Protein AF-A0A6G3T7R6-F1 (afdb_monomer_lite)

Structure (mmCIF, N/CA/C/O backbone):
data_AF-A0A6G3T7R6-F1
#
_entry.id   AF-A0A6G3T7R6-F1
#
loop_
_atom_site.group_PDB
_atom_site.id
_atom_site.type_symbol
_atom_site.label_atom_id
_atom_site.label_alt_id
_atom_site.label_comp_id
_atom_site.label_asym_id
_atom_site.label_entity_id
_atom_site.label_seq_id
_atom_site.pdbx_PDB_ins_code
_atom_site.Cartn_x
_atom_site.Cartn_y
_atom_site.Cartn_z
_atom_site.occupancy
_atom_site.B_iso_or_equiv
_atom_site.auth_seq_id
_atom_site.auth_comp_id
_atom_site.auth_asym_id
_atom_site.auth_atom_id
_atom_site.pdbx_PDB_model_num
ATOM 1 N N . MET A 1 1 ? -9.962 -17.858 -18.543 1.00 52.75 1 MET A N 1
ATOM 2 C CA . MET A 1 1 ? -9.131 -17.022 -17.647 1.00 52.75 1 MET A CA 1
ATOM 3 C C . MET A 1 1 ? -8.411 -17.924 -16.655 1.00 52.75 1 MET A C 1
ATOM 5 O O . MET A 1 1 ? -9.077 -18.787 -16.095 1.00 52.75 1 MET A O 1
ATOM 9 N N . PRO A 1 2 ? -7.094 -17.770 -16.449 1.00 75.44 2 PRO A N 1
ATOM 10 C CA . PRO A 1 2 ? -6.344 -18.590 -15.500 1.00 75.44 2 PRO A CA 1
ATOM 11 C C . PRO A 1 2 ? -6.723 -18.255 -14.049 1.00 75.44 2 PRO A C 1
ATOM 13 O O . PRO A 1 2 ? -6.936 -17.092 -13.696 1.00 75.44 2 PRO A O 1
ATOM 16 N N . ILE A 1 3 ? -6.810 -19.280 -13.199 1.00 73.75 3 ILE A N 1
ATOM 17 C CA . ILE A 1 3 ? -7.070 -19.123 -11.764 1.00 73.75 3 ILE A CA 1
ATOM 18 C C . ILE A 1 3 ? -5.834 -18.491 -11.115 1.00 73.75 3 ILE A C 1
ATOM 20 O O . ILE A 1 3 ? -4.748 -19.065 -11.127 1.00 73.75 3 ILE A O 1
ATOM 24 N N . ARG A 1 4 ? -5.995 -17.309 -10.512 1.00 83.19 4 ARG A N 1
ATOM 25 C CA . ARG A 1 4 ? -4.924 -16.648 -9.752 1.00 83.19 4 ARG A CA 1
ATOM 26 C C . ARG A 1 4 ? -4.789 -17.311 -8.379 1.00 83.19 4 ARG A C 1
ATOM 28 O O . ARG A 1 4 ? -5.441 -16.890 -7.425 1.00 83.19 4 ARG A O 1
ATOM 35 N N . LEU A 1 5 ? -3.948 -18.339 -8.277 1.00 87.00 5 LEU A N 1
ATOM 36 C CA . LEU A 1 5 ? -3.714 -19.103 -7.040 1.00 87.00 5 LEU A CA 1
ATOM 37 C C . LEU A 1 5 ? -3.409 -18.232 -5.802 1.00 87.00 5 LEU A C 1
ATOM 39 O O . LEU A 1 5 ? -3.992 -18.506 -4.751 1.00 87.00 5 LEU A O 1
ATOM 43 N N . PRO A 1 6 ? -2.622 -17.137 -5.891 1.00 75.12 6 PRO A N 1
ATOM 44 C CA . PRO A 1 6 ? -2.400 -16.254 -4.741 1.00 75.12 6 PRO A CA 1
ATOM 45 C C . PRO A 1 6 ? -3.690 -15.607 -4.219 1.00 75.12 6 PRO A C 1
ATOM 47 O O . PRO A 1 6 ? -3.900 -15.502 -3.011 1.00 75.12 6 PRO A O 1
ATOM 50 N N . ARG A 1 7 ? -4.601 -15.232 -5.126 1.00 72.50 7 ARG A N 1
ATOM 51 C CA . ARG A 1 7 ? -5.907 -14.656 -4.780 1.00 72.50 7 ARG A CA 1
ATOM 52 C C . ARG A 1 7 ? -6.806 -15.687 -4.103 1.00 72.50 7 ARG A C 1
ATOM 54 O O . ARG A 1 7 ? -7.478 -15.356 -3.132 1.00 72.50 7 ARG A O 1
ATOM 61 N N . VAL A 1 8 ? -6.809 -16.924 -4.597 1.00 79.19 8 VAL A N 1
ATOM 62 C CA . VAL A 1 8 ? -7.576 -18.024 -3.990 1.00 79.19 8 VAL A CA 1
ATOM 63 C C . VAL A 1 8 ? -7.062 -18.321 -2.581 1.00 79.19 8 VAL A C 1
ATOM 65 O O . VAL A 1 8 ? -7.857 -18.392 -1.649 1.00 79.19 8 VAL A O 1
ATOM 68 N N . ALA A 1 9 ? -5.743 -18.394 -2.393 1.00 75.81 9 ALA A N 1
ATOM 69 C CA . ALA A 1 9 ? -5.139 -18.596 -1.078 1.00 75.81 9 ALA A CA 1
ATOM 70 C C . ALA A 1 9 ? -5.489 -17.468 -0.089 1.00 75.81 9 ALA A C 1
ATOM 72 O O . ALA A 1 9 ? -5.798 -17.743 1.067 1.00 75.81 9 ALA A O 1
ATOM 73 N N . ALA A 1 10 ? -5.493 -16.207 -0.536 1.00 74.12 10 ALA A N 1
ATOM 74 C CA . ALA A 1 10 ? -5.900 -15.074 0.298 1.00 74.12 10 ALA A CA 1
ATOM 75 C C . ALA A 1 10 ? -7.373 -15.168 0.739 1.00 74.12 10 ALA A C 1
ATOM 77 O O . ALA A 1 10 ? -7.688 -14.899 1.897 1.00 74.12 10 ALA A O 1
ATOM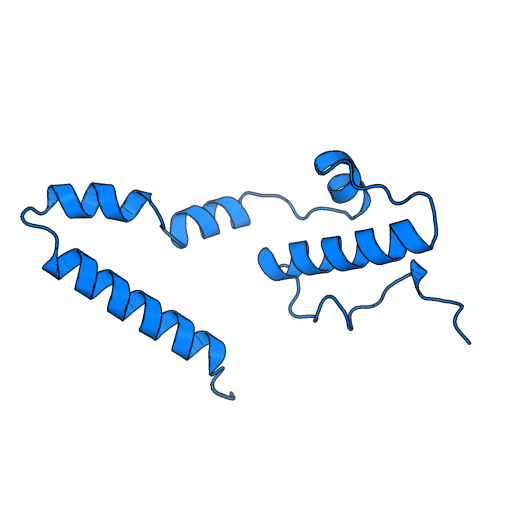 78 N N . ILE A 1 11 ? -8.267 -15.599 -0.158 1.00 77.94 11 ILE A N 1
ATOM 79 C CA . ILE A 1 11 ? -9.684 -15.818 0.169 1.00 77.94 1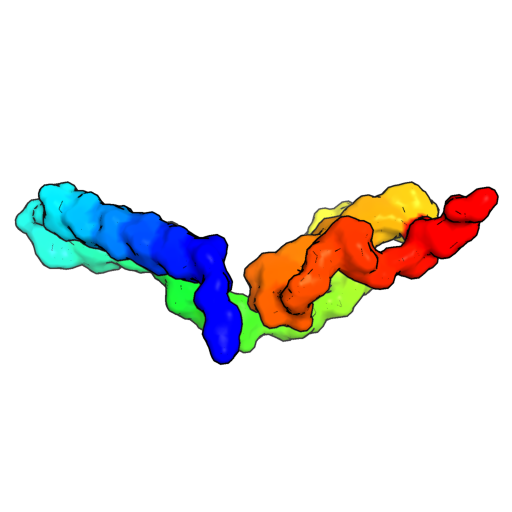1 ILE A CA 1
ATOM 80 C C . ILE A 1 11 ? -9.833 -16.935 1.207 1.00 77.94 11 ILE A C 1
ATOM 82 O O . ILE A 1 11 ? -10.553 -16.755 2.186 1.00 77.94 11 ILE A O 1
ATOM 86 N N . LEU A 1 12 ? -9.136 -18.060 1.024 1.00 81.12 12 LEU A N 1
ATOM 87 C CA . LEU A 1 12 ? -9.209 -19.196 1.949 1.00 81.12 12 LEU A CA 1
ATOM 88 C C . LEU A 1 12 ? -8.684 -18.845 3.345 1.00 81.12 12 LEU A C 1
ATOM 90 O O . LEU A 1 12 ? -9.322 -19.194 4.332 1.00 81.12 12 LEU A O 1
ATOM 94 N N . ARG A 1 13 ? -7.573 -18.102 3.438 1.00 77.81 13 ARG A N 1
ATOM 95 C CA . ARG A 1 13 ? -7.049 -17.619 4.727 1.00 77.81 13 ARG A CA 1
ATOM 96 C C . ARG A 1 13 ? -8.036 -16.702 5.441 1.00 77.81 13 ARG A C 1
ATOM 98 O O . ARG A 1 13 ? -8.193 -16.822 6.649 1.00 77.81 13 ARG A O 1
ATOM 105 N N . ARG A 1 14 ? -8.734 -15.832 4.701 1.00 75.50 14 ARG A N 1
ATOM 106 C CA . ARG A 1 14 ? -9.771 -14.969 5.280 1.00 75.50 14 ARG A CA 1
ATOM 107 C C . ARG A 1 14 ? -10.940 -15.780 5.829 1.00 75.50 14 ARG A C 1
ATOM 109 O O . ARG A 1 14 ? -11.370 -15.528 6.939 1.00 75.50 14 ARG A O 1
ATOM 116 N N . ILE A 1 15 ? -11.423 -16.765 5.070 1.00 81.81 15 ILE A N 1
ATOM 117 C CA . ILE A 1 15 ? -12.516 -17.637 5.524 1.00 81.81 15 ILE A CA 1
ATOM 118 C C . ILE A 1 15 ? -12.108 -18.392 6.792 1.00 81.81 15 ILE A C 1
ATOM 120 O O . ILE A 1 15 ? -12.896 -18.466 7.727 1.00 81.81 15 ILE A O 1
ATOM 124 N N . ALA A 1 16 ? -10.886 -18.929 6.837 1.00 78.88 16 ALA A N 1
ATOM 125 C CA . ALA A 1 16 ? -10.379 -19.611 8.024 1.00 78.88 16 ALA A CA 1
ATOM 126 C C . ALA A 1 16 ? -10.347 -18.675 9.243 1.00 78.88 16 ALA A C 1
ATOM 128 O O . ALA A 1 16 ? -10.862 -19.037 10.295 1.00 78.88 16 ALA A O 1
ATOM 129 N N . PHE A 1 17 ? -9.835 -17.453 9.071 1.00 79.38 17 PHE A N 1
ATOM 130 C CA . PHE A 1 17 ? -9.831 -16.431 10.117 1.00 79.38 17 PHE A CA 1
ATOM 131 C C . PHE A 1 17 ? -11.247 -16.071 10.591 1.00 79.38 17 PHE A C 1
ATOM 133 O O . PHE A 1 17 ? -11.514 -16.088 11.788 1.00 79.38 17 PHE A O 1
ATOM 140 N N . ASP A 1 18 ? -12.178 -15.821 9.663 1.00 78.12 18 ASP A N 1
ATOM 141 C CA . ASP A 1 18 ? -13.572 -15.501 9.990 1.00 78.12 18 ASP A CA 1
ATOM 142 C C . ASP A 1 18 ? -14.226 -16.640 10.805 1.00 78.12 18 ASP A C 1
ATOM 144 O O . ASP A 1 18 ? -14.979 -16.387 11.744 1.00 78.12 18 ASP A O 1
ATOM 148 N N . VAL A 1 19 ? -13.923 -17.904 10.482 1.00 82.75 19 VAL A N 1
ATOM 149 C CA . VAL A 1 19 ? -14.421 -19.082 11.217 1.00 82.75 19 VAL A CA 1
ATOM 150 C C . VAL A 1 19 ? -13.785 -19.208 12.604 1.00 82.75 19 VAL A C 1
ATOM 152 O O . VAL A 1 19 ? -14.482 -19.554 13.558 1.00 82.75 19 VAL A O 1
ATOM 155 N N . GLU A 1 20 ? -12.493 -18.911 12.748 1.00 79.44 20 GLU A N 1
ATOM 156 C CA . GLU A 1 20 ? -11.825 -18.877 14.055 1.00 79.44 20 GLU A CA 1
ATOM 157 C C . GLU A 1 20 ? -12.407 -17.787 14.964 1.00 79.44 20 GLU A C 1
ATOM 159 O O . GLU A 1 20 ? -12.659 -18.042 16.143 1.00 79.44 20 GLU A O 1
ATOM 164 N N . GLU A 1 21 ? -12.693 -16.603 14.420 1.00 78.44 21 GLU A N 1
ATOM 165 C CA . GLU A 1 21 ? -13.349 -15.518 15.157 1.00 78.44 21 GLU A CA 1
ATOM 166 C C . GLU A 1 21 ? -14.780 -15.893 15.568 1.00 78.44 21 GLU A C 1
ATOM 168 O O . GLU A 1 21 ? -15.178 -15.643 16.708 1.00 78.44 21 GLU A O 1
ATOM 173 N N . LEU A 1 22 ? -15.532 -16.579 14.696 1.00 83.94 22 LEU A N 1
ATOM 174 C CA . LEU A 1 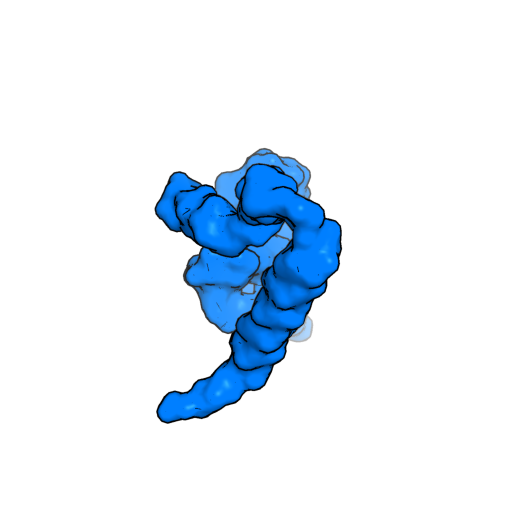22 ? -16.846 -17.139 15.043 1.00 83.94 22 LEU A CA 1
ATOM 175 C C . LEU A 1 22 ? -16.763 -18.158 16.184 1.00 83.94 22 LEU A C 1
ATOM 177 O O . LEU A 1 22 ? -17.622 -18.160 17.060 1.00 83.94 22 LEU A O 1
ATOM 181 N N . ALA A 1 23 ? -15.743 -19.018 16.184 1.00 85.94 23 ALA A N 1
ATOM 182 C CA . ALA A 1 23 ? -15.543 -20.013 17.235 1.00 85.94 23 ALA A CA 1
ATOM 183 C C . ALA A 1 23 ? -15.089 -19.391 18.568 1.00 85.94 23 ALA A C 1
ATOM 185 O O . ALA A 1 23 ? -15.352 -19.950 19.635 1.00 85.94 23 ALA A O 1
ATOM 186 N N . ARG A 1 24 ? -14.396 -18.247 18.518 1.00 79.69 24 ARG A N 1
ATOM 187 C CA . ARG A 1 24 ? -13.898 -17.519 19.693 1.00 79.69 24 ARG A CA 1
ATOM 188 C C . ARG A 1 24 ? -14.975 -16.650 20.344 1.00 79.69 24 ARG A C 1
ATOM 190 O O . ARG A 1 24 ? -14.985 -16.531 21.572 1.00 79.69 24 ARG A O 1
ATOM 197 N N . ALA A 1 25 ? -15.852 -16.046 19.547 1.00 84.50 25 ALA A N 1
ATOM 198 C CA . ALA A 1 25 ? -16.895 -15.160 20.041 1.00 84.50 25 ALA A CA 1
ATOM 199 C C . ALA A 1 25 ? -17.932 -15.922 20.875 1.00 84.50 25 ALA A C 1
ATOM 201 O O . ALA A 1 25 ? -18.501 -16.927 20.454 1.00 84.50 25 ALA A O 1
ATOM 202 N N . ARG A 1 26 ? -18.219 -15.408 22.072 1.00 82.81 26 ARG A N 1
ATOM 203 C CA . ARG A 1 26 ? -19.278 -15.928 22.950 1.00 82.81 26 ARG A CA 1
ATOM 204 C C . ARG A 1 26 ? -20.592 -15.182 22.759 1.00 82.81 26 ARG A C 1
ATOM 206 O O . ARG A 1 26 ? -21.631 -15.652 23.226 1.00 82.81 26 ARG A O 1
ATOM 213 N N . ARG A 1 27 ? -20.545 -14.008 22.121 1.00 83.62 27 ARG A N 1
ATOM 214 C CA . ARG A 1 27 ? -21.689 -13.129 21.852 1.00 83.62 27 ARG A CA 1
ATOM 215 C C . ARG A 1 27 ? -21.554 -12.449 20.491 1.00 83.62 27 ARG A C 1
ATOM 217 O O . ARG A 1 27 ? -20.449 -12.234 20.003 1.00 83.62 27 ARG A O 1
ATOM 224 N N . VAL A 1 28 ? -22.683 -12.076 19.891 1.00 80.00 28 VAL A N 1
ATOM 225 C CA . VAL A 1 28 ? -22.721 -11.448 18.558 1.00 80.00 28 VAL A CA 1
ATOM 226 C C . VAL A 1 28 ? -22.055 -10.067 18.567 1.00 80.00 28 VAL A C 1
ATOM 228 O O . VAL A 1 28 ? -21.422 -9.679 17.590 1.00 80.00 28 VAL A O 1
ATOM 231 N N . GLU A 1 29 ? -22.127 -9.337 19.678 1.00 80.38 29 GLU A N 1
ATOM 232 C CA . GLU A 1 29 ? -21.522 -8.010 19.822 1.00 80.38 29 GLU A CA 1
ATOM 233 C C . GLU A 1 29 ? -19.984 -8.055 19.773 1.00 80.38 29 GLU A C 1
ATOM 235 O O . GLU A 1 29 ? -19.354 -7.114 19.287 1.00 80.38 29 GLU A O 1
ATOM 240 N N . GLU A 1 30 ? -19.374 -9.164 20.208 1.00 73.88 30 GLU A N 1
ATOM 241 C CA . GLU A 1 30 ? -17.919 -9.380 20.148 1.00 73.88 30 GLU A CA 1
ATOM 242 C C . GLU A 1 30 ? -17.434 -9.501 18.692 1.00 73.88 30 GLU A C 1
ATOM 244 O O . GLU A 1 30 ? -16.366 -8.993 18.348 1.00 73.88 30 GLU A O 1
ATOM 249 N N . LEU A 1 31 ? -18.266 -10.058 17.800 1.00 71.31 31 LEU A N 1
ATOM 250 C CA . LEU A 1 31 ? -17.985 -10.124 16.359 1.00 71.31 31 LEU A CA 1
ATOM 251 C C . LEU A 1 31 ? -17.970 -8.735 15.712 1.00 71.31 31 LEU A C 1
ATOM 253 O O . LEU A 1 31 ? -17.204 -8.480 14.782 1.00 71.31 31 LEU A O 1
ATOM 257 N N . GLN A 1 32 ? -18.805 -7.815 16.203 1.00 69.25 32 GLN A N 1
ATOM 258 C CA . GLN A 1 32 ? -18.870 -6.446 15.695 1.00 69.25 32 GLN A CA 1
ATOM 259 C C . GLN A 1 32 ? -17.573 -5.676 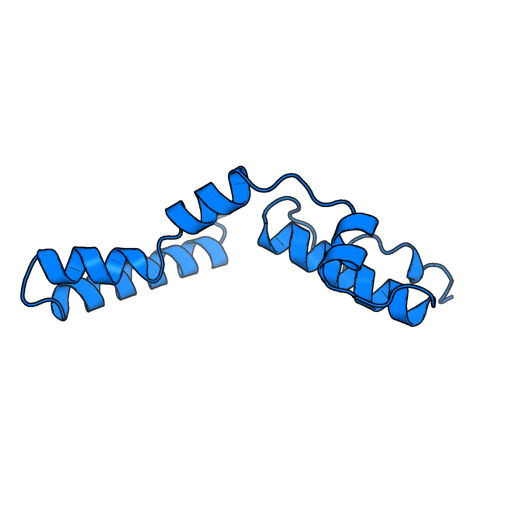15.988 1.00 69.25 32 GLN A C 1
ATOM 261 O O . GLN A 1 32 ? -17.139 -4.884 15.154 1.00 69.25 32 GLN A O 1
ATOM 266 N N . ALA A 1 33 ? -16.948 -5.930 17.143 1.00 64.88 33 ALA A N 1
ATOM 267 C CA . ALA A 1 33 ? -15.661 -5.352 17.523 1.00 64.88 33 ALA A CA 1
ATOM 268 C C . ALA A 1 33 ? -14.495 -5.970 16.730 1.00 64.88 33 ALA A C 1
ATOM 270 O O . ALA A 1 33 ? -13.642 -5.234 16.235 1.00 64.88 33 ALA A O 1
ATOM 271 N N . ALA A 1 34 ? -14.501 -7.293 16.529 1.00 61.84 34 ALA A N 1
ATOM 272 C CA . ALA A 1 34 ? -13.507 -7.995 15.709 1.00 61.84 34 ALA A CA 1
ATOM 273 C C . ALA A 1 34 ? -13.522 -7.533 14.239 1.00 61.84 34 ALA A C 1
ATOM 275 O O . ALA A 1 34 ? -12.476 -7.320 13.628 1.00 61.84 34 ALA A O 1
ATOM 276 N N . LYS A 1 35 ? -14.714 -7.265 13.689 1.00 62.66 35 LYS A N 1
ATOM 277 C CA . LYS A 1 35 ? -14.912 -6.752 12.323 1.00 62.66 35 LYS A CA 1
ATOM 278 C C . LYS A 1 35 ? -14.219 -5.411 12.051 1.00 62.66 35 LYS A C 1
ATOM 280 O O . LYS A 1 35 ? -13.957 -5.098 10.895 1.00 62.66 35 LYS A O 1
ATOM 285 N N . VAL A 1 36 ? -13.956 -4.600 13.077 1.00 54.72 36 VAL A N 1
ATOM 286 C CA . VAL A 1 36 ? -13.331 -3.274 12.920 1.00 54.72 36 VAL A CA 1
ATOM 287 C C . VAL A 1 36 ? -11.808 -3.373 12.780 1.00 54.72 36 VAL A C 1
ATOM 289 O O . VAL A 1 36 ? -11.209 -2.492 12.167 1.00 54.72 36 VAL A O 1
ATOM 292 N N . ALA A 1 37 ? -11.187 -4.436 13.301 1.00 53.50 37 ALA A N 1
ATOM 293 C CA . ALA A 1 37 ? -9.730 -4.553 13.361 1.00 53.50 37 ALA A CA 1
ATOM 294 C C . ALA A 1 37 ? -9.078 -4.847 11.998 1.00 53.50 37 ALA A C 1
ATOM 296 O O . ALA A 1 37 ? -7.947 -4.434 11.776 1.00 53.50 37 ALA A O 1
ATOM 297 N N . ASP A 1 38 ? -9.803 -5.476 11.071 1.00 54.81 38 ASP A N 1
ATOM 298 C CA . ASP A 1 38 ? -9.332 -5.775 9.717 1.00 54.81 38 ASP A CA 1
ATOM 299 C C . ASP A 1 38 ? -10.542 -5.905 8.779 1.00 54.81 38 ASP A C 1
ATOM 301 O O . ASP A 1 38 ? -10.930 -7.004 8.388 1.00 54.81 38 ASP A O 1
ATOM 305 N N . ASP A 1 39 ? -11.198 -4.797 8.415 1.00 63.78 39 ASP A N 1
ATOM 306 C CA . ASP A 1 39 ? -12.186 -4.824 7.327 1.00 63.78 39 ASP A CA 1
ATOM 307 C C . ASP A 1 39 ? -11.502 -4.459 5.997 1.00 63.78 39 ASP A C 1
ATOM 309 O O . ASP A 1 39 ? -11.340 -3.269 5.694 1.00 63.78 39 ASP A O 1
ATOM 313 N N . PRO A 1 40 ? -11.165 -5.439 5.130 1.00 62.00 40 PRO A N 1
ATOM 314 C CA . PRO A 1 40 ? -10.719 -5.189 3.765 1.00 62.00 40 PRO A CA 1
ATOM 315 C C . PRO A 1 40 ? -11.632 -4.249 2.978 1.00 62.00 40 PRO A C 1
ATOM 317 O O . PRO A 1 40 ? -11.181 -3.638 2.014 1.00 62.00 40 PRO A O 1
ATOM 320 N N . ARG A 1 41 ? -12.918 -4.117 3.335 1.00 63.34 41 ARG A N 1
ATOM 321 C CA . ARG A 1 41 ? -13.822 -3.136 2.721 1.00 63.34 41 ARG A CA 1
ATOM 322 C C . ARG A 1 41 ? -13.628 -1.735 3.281 1.00 63.34 41 ARG A C 1
ATOM 324 O O . ARG A 1 41 ? -13.813 -0.789 2.523 1.00 63.34 41 ARG A O 1
ATOM 331 N N . ALA A 1 42 ? -13.290 -1.568 4.557 1.00 65.56 42 ALA A N 1
ATOM 332 C CA . ALA A 1 42 ? -12.901 -0.269 5.103 1.00 65.56 42 ALA A CA 1
ATOM 333 C C . ALA A 1 42 ? -11.586 0.195 4.469 1.00 65.56 42 ALA A C 1
ATOM 335 O O . ALA A 1 42 ? -11.528 1.305 3.949 1.00 65.56 42 ALA A O 1
ATOM 336 N N . GLU A 1 43 ? -10.603 -0.698 4.378 1.00 64.25 43 GLU A N 1
ATOM 337 C CA . GLU A 1 43 ? -9.342 -0.444 3.681 1.00 64.25 43 GLU A CA 1
ATOM 338 C C . GLU A 1 43 ? -9.565 -0.188 2.180 1.00 64.25 43 GLU A C 1
ATOM 340 O O . GLU A 1 43 ? -9.041 0.772 1.627 1.00 64.25 43 GLU A O 1
ATOM 345 N N . ARG A 1 44 ? -10.429 -0.959 1.505 1.00 65.62 44 ARG A N 1
ATOM 346 C CA . ARG A 1 44 ? -10.785 -0.702 0.097 1.00 65.62 44 ARG A CA 1
ATOM 347 C C . ARG A 1 44 ? -11.523 0.623 -0.092 1.00 65.62 44 ARG A C 1
ATOM 349 O O . ARG A 1 44 ? -11.266 1.303 -1.076 1.00 65.62 44 ARG A O 1
ATOM 356 N N . ARG A 1 45 ? -12.442 0.995 0.806 1.00 69.31 45 ARG A N 1
ATOM 357 C CA . ARG A 1 45 ? -13.128 2.300 0.765 1.00 69.31 45 ARG A CA 1
ATOM 358 C C . ARG A 1 45 ? -12.148 3.443 0.991 1.00 69.31 45 ARG A C 1
ATOM 360 O O . ARG A 1 45 ? -12.236 4.435 0.282 1.00 69.31 45 ARG A O 1
ATOM 367 N N . ARG A 1 46 ? -11.206 3.279 1.923 1.00 67.12 46 ARG A N 1
ATOM 368 C CA . ARG A 1 46 ? -10.112 4.222 2.148 1.00 67.12 46 ARG A CA 1
ATOM 369 C C . ARG A 1 46 ? -9.256 4.372 0.891 1.00 67.12 46 ARG A C 1
ATOM 371 O O . ARG A 1 46 ? -9.069 5.490 0.446 1.00 67.12 46 ARG A O 1
ATOM 378 N N . ARG A 1 47 ? -8.829 3.265 0.271 1.00 66.00 47 ARG A N 1
ATOM 379 C CA . ARG A 1 47 ? -8.061 3.273 -0.988 1.00 66.00 47 ARG A CA 1
ATOM 380 C C . ARG A 1 47 ? -8.805 3.956 -2.129 1.00 66.00 47 ARG A C 1
ATOM 382 O O . ARG A 1 47 ? -8.231 4.805 -2.781 1.00 66.00 47 ARG A O 1
ATOM 389 N N . LEU A 1 48 ? -10.081 3.628 -2.336 1.00 67.19 48 LEU A N 1
ATOM 390 C CA . LEU A 1 48 ? -10.905 4.251 -3.382 1.00 67.19 48 LEU A CA 1
ATOM 391 C C . LEU A 1 48 ? -11.158 5.747 -3.149 1.00 67.19 48 LEU A C 1
ATOM 393 O O . LEU A 1 48 ? -11.541 6.443 -4.083 1.00 67.19 48 LEU A O 1
ATOM 397 N N . ALA A 1 49 ? -11.008 6.221 -1.912 1.00 69.88 49 ALA A N 1
ATOM 398 C CA . ALA A 1 49 ? -11.132 7.629 -1.560 1.00 69.88 49 ALA A CA 1
ATOM 399 C C . ALA A 1 49 ? -9.780 8.365 -1.553 1.00 69.88 49 ALA A C 1
ATOM 401 O O . ALA A 1 49 ? -9.771 9.593 -1.476 1.00 69.88 49 ALA A O 1
ATOM 402 N N . GLU A 1 50 ? -8.651 7.650 -1.606 1.00 68.38 50 GLU A N 1
ATOM 403 C CA . GLU A 1 50 ? -7.328 8.258 -1.729 1.00 68.38 50 GLU A CA 1
ATOM 404 C C . GLU A 1 50 ? -7.058 8.558 -3.215 1.00 68.38 50 GLU A C 1
ATOM 406 O O . GLU A 1 50 ? -7.156 7.647 -4.033 1.00 68.38 50 GLU A O 1
ATOM 411 N N . PRO A 1 51 ? -6.747 9.814 -3.588 1.00 70.69 51 PRO A N 1
ATOM 412 C CA . PRO A 1 51 ? -6.398 10.145 -4.966 1.00 70.69 51 PRO A CA 1
ATOM 413 C C . PRO A 1 51 ? -5.097 9.446 -5.383 1.00 70.69 51 PRO A C 1
ATOM 415 O O . PRO A 1 51 ? -4.218 9.217 -4.540 1.00 70.69 51 PRO A O 1
ATOM 418 N N . ASP A 1 52 ? -4.987 9.143 -6.681 1.00 71.75 52 ASP A N 1
ATOM 419 C CA . ASP A 1 52 ? -3.766 8.606 -7.284 1.00 71.75 52 ASP A CA 1
ATOM 420 C C . ASP A 1 52 ? -2.591 9.521 -6.935 1.00 71.75 52 ASP A C 1
ATOM 422 O O . ASP A 1 52 ? -2.652 10.740 -7.113 1.00 71.75 52 ASP A O 1
ATOM 426 N N . LEU A 1 53 ? -1.527 8.929 -6.402 1.00 76.81 53 LEU A N 1
ATOM 427 C CA . LEU A 1 53 ? -0.375 9.676 -5.918 1.00 76.81 53 LEU A CA 1
ATOM 428 C C . LEU A 1 53 ? 0.662 9.785 -7.031 1.00 76.81 53 LEU A C 1
ATOM 430 O O . LEU A 1 53 ? 1.142 8.772 -7.541 1.00 76.81 53 LEU A O 1
ATOM 434 N N . SER A 1 54 ? 1.059 11.002 -7.393 1.00 88.81 54 SER A N 1
ATOM 435 C CA . SER A 1 54 ? 2.237 11.195 -8.239 1.00 88.81 54 SER A CA 1
ATOM 436 C C . SER A 1 54 ? 3.519 10.841 -7.473 1.00 88.81 54 SER A C 1
ATOM 438 O O . SER A 1 54 ? 3.564 10.852 -6.240 1.00 88.81 54 SER A O 1
ATOM 440 N N . TYR A 1 55 ? 4.600 10.553 -8.202 1.00 87.62 55 TYR A N 1
ATOM 441 C CA . TYR A 1 55 ? 5.904 10.259 -7.598 1.00 87.62 55 TYR A CA 1
ATOM 442 C C . TYR A 1 55 ? 6.400 11.390 -6.676 1.00 87.62 55 TYR A C 1
ATOM 444 O O . TYR A 1 55 ? 6.901 11.123 -5.585 1.00 87.62 55 TYR A O 1
ATOM 452 N N . ALA A 1 56 ? 6.211 12.652 -7.082 1.00 88.88 56 ALA A N 1
ATOM 453 C CA . ALA A 1 56 ? 6.614 13.811 -6.286 1.00 88.88 56 ALA A CA 1
ATOM 454 C C . ALA A 1 56 ? 5.822 13.900 -4.972 1.00 88.88 56 ALA A C 1
ATOM 456 O O . ALA A 1 56 ? 6.416 14.018 -3.902 1.00 88.88 56 ALA A O 1
ATOM 457 N N . GLU A 1 57 ? 4.496 13.751 -5.037 1.00 89.62 57 GLU A N 1
ATOM 458 C CA . GLU A 1 57 ? 3.635 13.755 -3.848 1.00 89.62 57 GLU A CA 1
ATOM 459 C C . GLU A 1 57 ? 3.958 12.596 -2.902 1.00 89.62 57 GLU A C 1
ATOM 461 O O . GLU A 1 57 ? 3.906 12.761 -1.681 1.00 89.62 57 GLU A O 1
ATOM 466 N N . TYR A 1 58 ? 4.314 11.426 -3.446 1.00 90.50 58 TYR A N 1
ATOM 467 C CA . TYR A 1 58 ? 4.715 10.275 -2.643 1.00 90.50 58 TYR A CA 1
ATOM 468 C C . TYR A 1 58 ? 5.969 10.614 -1.850 1.00 90.50 58 TYR A C 1
ATOM 470 O O . TYR A 1 58 ? 5.963 10.511 -0.624 1.00 90.50 58 TYR A O 1
ATOM 478 N N . CYS A 1 59 ? 7.003 11.094 -2.540 1.00 91.19 59 CYS A N 1
ATOM 479 C CA . CYS A 1 59 ? 8.261 11.477 -1.924 1.00 91.19 59 CYS A CA 1
ATOM 480 C C . CYS A 1 59 ? 8.102 12.571 -0.861 1.00 91.19 59 CYS A C 1
ATOM 482 O O . CYS A 1 59 ? 8.714 12.466 0.205 1.00 91.19 59 CYS A O 1
ATOM 484 N N . ASP A 1 60 ? 7.273 13.585 -1.113 1.00 90.19 60 ASP A N 1
ATOM 485 C CA . ASP A 1 60 ? 7.009 14.658 -0.151 1.00 90.19 60 ASP A CA 1
ATOM 486 C C . ASP A 1 60 ? 6.274 14.131 1.088 1.00 90.19 60 ASP A C 1
ATOM 488 O O . ASP A 1 60 ? 6.675 14.403 2.225 1.00 90.19 60 ASP A O 1
ATOM 492 N N . ARG A 1 61 ? 5.238 13.304 0.892 1.00 88.62 61 ARG A N 1
ATOM 493 C CA . ARG A 1 61 ? 4.429 12.735 1.979 1.00 88.62 61 ARG A CA 1
ATOM 49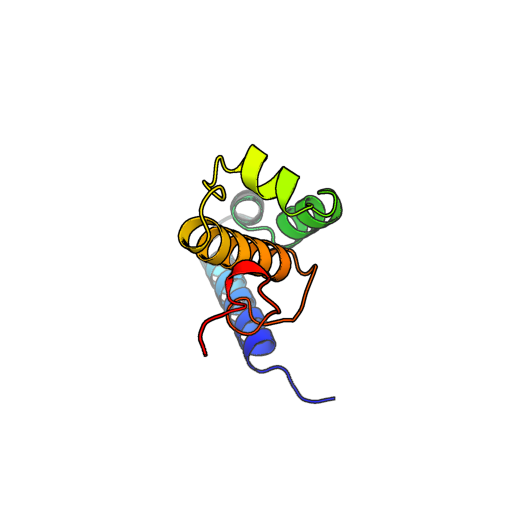4 C C . ARG A 1 61 ? 5.226 11.782 2.868 1.00 88.62 61 ARG A C 1
ATOM 496 O O . ARG A 1 61 ? 5.044 11.786 4.086 1.00 88.62 61 ARG A O 1
ATOM 503 N N . THR A 1 62 ? 6.092 10.955 2.289 1.00 87.81 62 THR A N 1
ATOM 504 C CA . THR A 1 62 ? 6.903 9.979 3.036 1.00 87.81 62 THR A CA 1
ATOM 505 C C . THR A 1 62 ? 8.245 10.542 3.491 1.00 87.81 62 THR A C 1
ATOM 507 O O . THR A 1 62 ? 8.966 9.869 4.231 1.00 87.81 62 THR A O 1
ATOM 510 N N . ARG A 1 63 ? 8.589 11.769 3.072 1.00 90.62 63 ARG A N 1
ATOM 511 C CA . ARG A 1 63 ? 9.926 12.363 3.229 1.00 90.62 63 ARG A CA 1
ATOM 512 C C . ARG A 1 63 ? 11.026 11.438 2.695 1.00 90.62 63 ARG A C 1
ATOM 514 O O . ARG A 1 63 ? 12.137 11.410 3.228 1.00 90.62 63 ARG A O 1
ATOM 521 N N . THR A 1 64 ? 10.714 10.653 1.663 1.00 90.56 64 THR A N 1
ATOM 522 C CA . THR A 1 64 ? 11.678 9.743 1.043 1.00 90.56 64 THR A CA 1
ATOM 523 C C . THR A 1 64 ? 12.701 10.570 0.265 1.00 90.56 64 THR A C 1
ATOM 525 O O . THR A 1 64 ? 12.308 11.349 -0.600 1.00 90.56 64 THR A O 1
ATOM 528 N N . PRO A 1 65 ? 14.011 10.424 0.521 1.00 87.62 65 PRO A N 1
ATOM 529 C CA . PRO A 1 65 ? 15.033 11.090 -0.277 1.00 87.62 65 PRO A CA 1
ATOM 530 C C . PRO A 1 65 ? 15.044 10.538 -1.704 1.00 87.62 65 PRO A C 1
ATOM 532 O O . PRO A 1 65 ? 15.044 9.325 -1.889 1.00 87.62 65 PRO A O 1
ATOM 535 N N . TRP A 1 66 ? 15.113 11.419 -2.701 1.00 86.19 66 TRP A N 1
ATOM 536 C CA . TRP A 1 66 ? 15.146 11.038 -4.122 1.00 86.19 66 TRP A CA 1
ATOM 537 C C . TRP A 1 66 ? 16.123 11.881 -4.958 1.00 86.19 66 TRP A C 1
ATOM 539 O O . TRP A 1 66 ? 16.086 11.852 -6.184 1.00 86.19 66 TRP A O 1
ATOM 549 N N . ARG A 1 67 ? 17.000 12.660 -4.306 1.00 84.44 67 ARG A N 1
ATOM 550 C CA . ARG A 1 67 ? 17.827 13.686 -4.970 1.00 84.44 67 ARG A CA 1
ATOM 551 C C . ARG A 1 67 ? 19.053 13.137 -5.703 1.00 84.44 67 ARG A C 1
ATOM 553 O O . ARG A 1 67 ? 19.580 13.826 -6.569 1.00 84.44 67 ARG A O 1
ATOM 560 N N . SER A 1 68 ? 19.530 11.942 -5.358 1.00 88.56 68 SER A N 1
ATOM 561 C CA . SER A 1 68 ? 20.598 11.253 -6.096 1.00 88.56 68 SER A CA 1
ATOM 562 C C . SER A 1 68 ? 20.040 10.099 -6.922 1.00 88.56 68 SER A C 1
ATOM 564 O O . SER A 1 68 ? 18.974 9.584 -6.608 1.00 88.56 68 SER A O 1
ATOM 566 N N . THR A 1 69 ? 20.777 9.626 -7.930 1.00 88.38 69 THR A N 1
ATOM 567 C CA . THR A 1 69 ? 20.358 8.482 -8.761 1.00 88.38 69 THR A CA 1
ATOM 568 C C . THR A 1 69 ? 20.061 7.233 -7.930 1.00 88.38 69 THR A C 1
ATOM 570 O O . THR A 1 69 ? 19.040 6.586 -8.129 1.00 88.38 69 THR A O 1
ATOM 573 N N . GLN A 1 70 ? 20.909 6.919 -6.945 1.00 88.88 70 GLN A N 1
ATOM 574 C CA . GLN A 1 70 ? 20.694 5.766 -6.066 1.00 88.88 70 GLN A CA 1
ATOM 575 C C . GLN A 1 70 ? 19.464 5.949 -5.167 1.00 88.88 70 GLN A C 1
ATOM 577 O O . GLN A 1 70 ? 18.703 5.010 -4.953 1.00 88.88 70 GLN A O 1
ATOM 582 N N . GLN A 1 71 ? 19.264 7.157 -4.639 1.00 91.75 71 GLN A N 1
ATOM 583 C CA . GLN A 1 71 ? 18.083 7.475 -3.839 1.00 91.75 71 GLN A CA 1
ATOM 584 C C . GLN A 1 71 ? 16.811 7.428 -4.689 1.00 91.75 71 GLN A C 1
ATOM 586 O O . GLN A 1 71 ? 15.815 6.868 -4.250 1.00 91.75 71 GLN A O 1
ATOM 591 N N . GLY A 1 72 ? 16.865 7.950 -5.914 1.00 91.94 72 GLY A N 1
ATOM 592 C CA . GLY A 1 72 ? 15.783 7.893 -6.889 1.00 91.94 72 GLY A CA 1
ATOM 593 C C . GLY A 1 72 ? 15.418 6.461 -7.270 1.00 91.94 72 GLY A C 1
ATOM 594 O O . GLY A 1 72 ? 14.241 6.136 -7.288 1.00 91.94 72 GLY A O 1
ATOM 595 N N . ASP A 1 73 ? 16.394 5.572 -7.480 1.00 92.12 73 ASP A N 1
ATOM 596 C CA . ASP A 1 73 ? 16.141 4.152 -7.771 1.00 92.12 73 ASP A CA 1
ATOM 597 C C . ASP A 1 73 ? 15.339 3.464 -6.648 1.00 92.12 73 ASP A C 1
ATOM 599 O O . ASP A 1 73 ? 14.311 2.821 -6.891 1.00 92.12 73 ASP A O 1
ATOM 603 N N . LEU A 1 74 ? 15.768 3.659 -5.398 1.00 91.62 74 LEU A N 1
ATOM 604 C CA . LEU A 1 74 ? 15.088 3.112 -4.222 1.00 91.62 74 LEU A CA 1
ATOM 605 C C . LEU A 1 74 ? 13.709 3.750 -4.007 1.00 91.62 74 LEU A C 1
ATOM 607 O O . LEU A 1 74 ? 12.734 3.043 -3.752 1.00 91.62 74 LEU A O 1
ATOM 611 N N . ALA A 1 75 ? 13.617 5.075 -4.135 1.00 93.81 75 ALA A N 1
ATOM 612 C CA . ALA A 1 75 ? 12.372 5.819 -3.985 1.00 93.81 75 ALA A CA 1
ATOM 613 C C . ALA A 1 75 ? 11.347 5.427 -5.054 1.00 93.81 75 ALA A C 1
ATOM 615 O O . ALA A 1 75 ? 10.172 5.251 -4.741 1.00 93.81 75 ALA A O 1
ATOM 616 N N . TRP A 1 76 ? 11.791 5.232 -6.295 1.00 93.06 76 TRP A N 1
ATOM 617 C CA . TRP A 1 76 ? 10.945 4.817 -7.406 1.00 93.06 76 TRP A CA 1
ATOM 618 C C . TRP A 1 76 ? 10.431 3.390 -7.239 1.00 93.06 76 TRP A C 1
ATOM 620 O O . TRP A 1 76 ? 9.242 3.136 -7.420 1.00 93.06 76 TRP A O 1
ATOM 630 N N . THR A 1 77 ? 11.297 2.467 -6.817 1.00 92.88 77 THR A N 1
ATOM 631 C CA . THR A 1 77 ? 10.890 1.090 -6.500 1.00 92.88 77 THR A CA 1
ATOM 632 C C . THR A 1 77 ? 9.843 1.081 -5.377 1.00 92.88 77 THR A C 1
ATOM 634 O O . THR A 1 77 ? 8.819 0.407 -5.478 1.00 92.88 77 THR A O 1
ATOM 637 N N . ALA A 1 78 ? 10.048 1.883 -4.325 1.00 93.25 78 ALA A N 1
ATOM 638 C CA . ALA A 1 78 ? 9.087 2.013 -3.230 1.00 93.25 78 ALA A CA 1
ATOM 639 C C . ALA A 1 78 ? 7.758 2.645 -3.685 1.00 93.25 78 ALA A C 1
ATOM 641 O O . ALA A 1 78 ? 6.690 2.206 -3.264 1.00 93.25 78 ALA A O 1
ATOM 642 N N . TYR A 1 79 ? 7.813 3.625 -4.587 1.00 92.25 79 TYR A N 1
ATOM 643 C CA . TYR A 1 79 ? 6.634 4.230 -5.196 1.00 92.25 79 TYR A CA 1
ATOM 644 C C . TYR A 1 79 ? 5.834 3.231 -6.048 1.00 92.25 79 TYR A C 1
ATOM 646 O O . TYR A 1 79 ? 4.617 3.153 -5.919 1.00 92.25 79 TYR A O 1
ATOM 654 N N . GLN A 1 80 ? 6.480 2.400 -6.870 1.00 92.25 80 GLN A N 1
ATOM 655 C CA . GLN A 1 80 ? 5.760 1.362 -7.620 1.00 92.25 80 GLN A CA 1
ATOM 656 C C . GLN A 1 80 ? 5.159 0.298 -6.689 1.00 92.25 80 GLN A C 1
ATOM 658 O O . GLN A 1 80 ? 4.033 -0.147 -6.909 1.00 92.25 80 GLN A O 1
ATOM 663 N N . ALA A 1 81 ? 5.846 -0.047 -5.593 1.00 90.94 81 ALA A N 1
ATOM 664 C CA . ALA A 1 81 ? 5.292 -0.924 -4.560 1.00 90.94 81 ALA A CA 1
ATOM 665 C C . ALA A 1 81 ? 4.054 -0.317 -3.882 1.00 90.94 81 ALA A C 1
ATOM 667 O O . ALA A 1 81 ? 3.095 -1.034 -3.590 1.00 90.94 81 ALA A O 1
ATOM 668 N N . GLU A 1 82 ? 4.040 1.002 -3.683 1.00 88.94 82 GLU A N 1
ATOM 669 C CA . GLU A 1 82 ? 2.874 1.735 -3.195 1.00 88.94 82 GLU A CA 1
ATOM 670 C C . GLU A 1 82 ? 1.687 1.607 -4.146 1.00 88.94 82 GLU A C 1
ATOM 672 O O . GLU A 1 82 ? 0.587 1.242 -3.726 1.00 88.94 82 GLU A O 1
ATOM 677 N N . ARG A 1 83 ? 1.922 1.858 -5.434 1.00 88.00 83 ARG A N 1
ATOM 678 C CA . ARG A 1 83 ? 0.895 1.762 -6.474 1.00 88.00 83 ARG A CA 1
ATOM 679 C C . ARG A 1 83 ? 0.336 0.347 -6.580 1.00 88.00 83 ARG A C 1
ATOM 681 O O . ARG A 1 83 ? -0.881 0.175 -6.633 1.00 88.00 83 ARG A O 1
ATOM 688 N N . LEU A 1 84 ? 1.197 -0.672 -6.520 1.00 84.38 84 LEU A N 1
ATOM 689 C CA . LEU A 1 84 ? 0.778 -2.075 -6.516 1.00 84.38 84 LEU A CA 1
ATOM 690 C C . LEU A 1 84 ? -0.062 -2.398 -5.271 1.00 84.38 84 LEU A C 1
ATOM 692 O O . LEU A 1 84 ? -1.127 -3.008 -5.370 1.00 84.38 84 LEU A O 1
ATOM 696 N N . ARG A 1 85 ? 0.359 -1.934 -4.087 1.00 83.12 85 ARG A N 1
ATOM 697 C CA . ARG A 1 85 ? -0.402 -2.100 -2.837 1.00 83.12 85 ARG A CA 1
ATOM 698 C C . ARG A 1 85 ? -1.780 -1.439 -2.907 1.00 83.12 85 ARG A C 1
ATOM 700 O O . ARG A 1 85 ? -2.745 -1.973 -2.350 1.00 83.12 85 ARG A O 1
ATOM 707 N N . ARG A 1 86 ? -1.880 -0.287 -3.569 1.00 80.56 86 ARG A N 1
ATOM 708 C CA . ARG A 1 86 ? -3.135 0.444 -3.792 1.00 80.56 86 ARG A CA 1
ATOM 709 C C . ARG A 1 86 ? -4.008 -0.184 -4.880 1.00 80.56 86 ARG A C 1
ATOM 711 O O . ARG A 1 86 ? -5.220 0.014 -4.855 1.00 80.56 86 ARG A O 1
ATOM 718 N N . GLY A 1 87 ? -3.428 -1.020 -5.743 1.00 80.00 87 GLY A N 1
ATOM 719 C CA . GLY A 1 87 ? -4.100 -1.615 -6.899 1.00 80.00 87 GLY A CA 1
ATOM 720 C C . GLY A 1 87 ? -4.185 -0.668 -8.099 1.00 80.00 87 GLY A C 1
ATOM 721 O O . GLY A 1 87 ? -5.037 -0.862 -8.959 1.00 80.00 87 GLY A O 1
ATOM 722 N N . GLU A 1 88 ? -3.331 0.358 -8.138 1.00 82.62 88 GLU A N 1
ATOM 723 C CA . GLU A 1 88 ? -3.197 1.313 -9.249 1.00 82.62 88 GLU A CA 1
ATOM 724 C C . GLU A 1 88 ? -2.331 0.758 -10.395 1.00 82.62 88 GLU A C 1
ATOM 726 O O . GLU A 1 88 ? -2.323 1.300 -11.499 1.00 82.62 88 GLU A O 1
ATOM 731 N N . THR A 1 89 ? -1.567 -0.306 -10.135 1.00 80.38 89 THR A N 1
ATOM 732 C CA . THR A 1 89 ? -0.782 -1.040 -11.133 1.00 80.38 89 THR A CA 1
ATOM 733 C C . THR A 1 89 ? -0.754 -2.528 -10.790 1.00 80.38 89 THR A C 1
ATOM 735 O O . THR A 1 89 ? -0.864 -2.893 -9.620 1.00 80.38 89 THR A O 1
ATOM 738 N N . ASP A 1 90 ? -0.593 -3.367 -11.812 1.00 83.69 90 ASP A N 1
ATOM 739 C CA . ASP A 1 90 ? -0.338 -4.809 -11.689 1.00 83.69 90 ASP A CA 1
ATOM 740 C C . ASP A 1 90 ? 1.148 -5.153 -11.961 1.00 83.69 90 ASP A C 1
ATOM 742 O O . ASP A 1 90 ? 1.526 -6.323 -11.922 1.00 83.69 90 ASP A O 1
ATOM 746 N N . GLU A 1 91 ? 1.990 -4.155 -12.260 1.00 80.88 91 GLU A N 1
ATOM 747 C CA . GLU A 1 91 ? 3.419 -4.347 -12.545 1.00 80.88 91 GLU A CA 1
ATOM 748 C C . GLU A 1 91 ? 4.225 -4.648 -11.271 1.00 80.88 91 GLU A C 1
ATOM 750 O O . GLU A 1 91 ? 4.002 -4.040 -10.219 1.00 80.88 91 GLU A O 1
ATOM 755 N N . ASP A 1 92 ? 5.192 -5.570 -11.371 1.00 81.56 92 ASP A N 1
ATOM 756 C CA . ASP A 1 92 ? 6.140 -5.841 -10.287 1.00 81.56 92 ASP A CA 1
ATOM 757 C C . ASP A 1 92 ? 7.022 -4.597 -10.058 1.00 81.56 92 ASP A C 1
ATOM 759 O O . ASP A 1 92 ? 7.657 -4.130 -11.004 1.00 81.56 92 ASP A O 1
ATOM 763 N N . PRO A 1 93 ? 7.125 -4.057 -8.830 1.00 83.56 93 PRO A N 1
ATOM 764 C CA . PRO A 1 93 ? 7.898 -2.849 -8.543 1.00 83.56 93 PRO A CA 1
ATOM 765 C C . PRO A 1 93 ? 9.382 -2.928 -8.918 1.00 83.56 93 PRO A C 1
ATOM 767 O O . PRO A 1 93 ? 10.019 -1.894 -9.119 1.00 83.56 93 PRO A O 1
ATOM 770 N N . VAL A 1 94 ? 9.948 -4.136 -8.970 1.00 80.88 94 VAL A N 1
ATOM 771 C CA . VAL A 1 94 ? 11.350 -4.376 -9.324 1.00 80.88 94 VAL A CA 1
ATOM 772 C C . VAL A 1 94 ? 11.546 -4.399 -10.839 1.00 80.88 94 VAL A C 1
ATOM 774 O O . VAL A 1 94 ? 12.597 -3.949 -11.303 1.00 80.88 94 VAL A O 1
ATOM 777 N N . GLU A 1 95 ? 10.558 -4.893 -11.587 1.00 82.19 95 GLU A N 1
ATOM 778 C CA . GLU A 1 95 ? 10.582 -5.004 -13.055 1.00 82.19 95 GLU A CA 1
ATOM 779 C C . GLU A 1 95 ? 9.985 -3.778 -13.758 1.00 82.19 95 GLU A C 1
ATOM 781 O O . GLU A 1 95 ? 10.287 -3.524 -14.925 1.00 82.19 95 GLU A O 1
ATOM 786 N N . ALA A 1 96 ? 9.164 -3.001 -13.048 1.00 84.25 96 ALA A N 1
ATOM 787 C CA . ALA A 1 96 ? 8.547 -1.784 -13.543 1.00 84.25 96 ALA A CA 1
ATOM 788 C C . ALA A 1 96 ? 9.608 -0.797 -14.045 1.00 84.25 96 ALA A C 1
ATOM 790 O O . ALA A 1 96 ? 10.699 -0.662 -13.476 1.00 84.25 96 ALA A O 1
ATOM 791 N N . TYR A 1 97 ? 9.262 -0.067 -15.109 1.00 87.06 97 TYR A N 1
ATOM 792 C CA . TYR A 1 97 ? 10.127 0.956 -15.687 1.00 87.06 97 TYR A CA 1
ATOM 793 C C . TYR A 1 97 ? 10.662 1.888 -14.598 1.00 87.06 97 TYR A C 1
ATOM 795 O O . TYR A 1 97 ? 9.871 2.494 -13.878 1.00 87.06 97 TYR A O 1
ATOM 803 N N . ASN A 1 98 ? 11.986 2.036 -14.501 1.00 88.75 98 ASN A N 1
ATOM 804 C CA . ASN A 1 98 ? 12.633 2.889 -13.509 1.00 88.75 98 ASN A CA 1
ATOM 805 C C . ASN A 1 98 ? 13.544 3.923 -14.193 1.00 88.75 98 ASN A C 1
ATOM 807 O O . ASN A 1 98 ? 14.593 3.551 -14.733 1.00 88.75 98 ASN A O 1
ATOM 811 N N . PRO A 1 99 ? 13.187 5.221 -14.153 1.00 87.94 99 PRO A N 1
ATOM 812 C CA . PRO A 1 99 ? 13.933 6.266 -14.846 1.00 87.94 99 PRO A CA 1
ATOM 813 C C . PRO A 1 99 ? 15.340 6.481 -14.270 1.00 87.94 99 PRO A C 1
ATOM 815 O O . PRO A 1 99 ? 16.207 6.996 -14.968 1.00 87.94 99 PRO A O 1
ATOM 818 N N . PHE A 1 100 ? 15.603 6.053 -13.031 1.00 87.31 100 PHE A N 1
ATOM 819 C CA . PHE A 1 100 ? 16.901 6.208 -12.368 1.00 87.31 100 PHE A CA 1
ATOM 820 C C . PHE A 1 100 ? 17.860 5.036 -12.616 1.00 87.31 100 PHE A C 1
ATOM 822 O O . PHE A 1 100 ? 19.038 5.129 -12.275 1.00 87.31 100 PHE A O 1
ATOM 829 N N . ARG A 1 101 ? 17.387 3.935 -13.218 1.00 84.75 101 ARG A N 1
ATOM 830 C CA . ARG A 1 101 ? 18.236 2.792 -13.605 1.00 84.75 101 ARG A CA 1
ATOM 831 C C . ARG A 1 101 ? 18.841 2.928 -15.001 1.00 84.75 101 ARG A C 1
ATOM 833 O O . ARG A 1 101 ? 19.703 2.129 -15.366 1.00 84.75 101 ARG A O 1
ATOM 840 N N . GLN A 1 102 ? 18.415 3.924 -15.775 1.00 66.94 102 GLN A N 1
ATOM 841 C CA . GLN A 1 102 ? 18.951 4.149 -17.111 1.00 66.94 102 GLN A CA 1
ATOM 842 C C . GLN A 1 102 ? 20.416 4.592 -17.027 1.00 66.94 102 GLN A C 1
ATOM 844 O O . GLN A 1 102 ? 20.722 5.635 -16.456 1.00 66.94 102 GLN A O 1
ATOM 849 N N . GLY A 1 103 ? 21.321 3.771 -17.572 1.00 58.47 103 GLY A N 1
ATOM 850 C CA . GLY A 1 103 ? 22.760 4.058 -17.630 1.00 58.47 103 GLY A CA 1
ATOM 851 C C . GLY A 1 103 ? 23.690 3.012 -1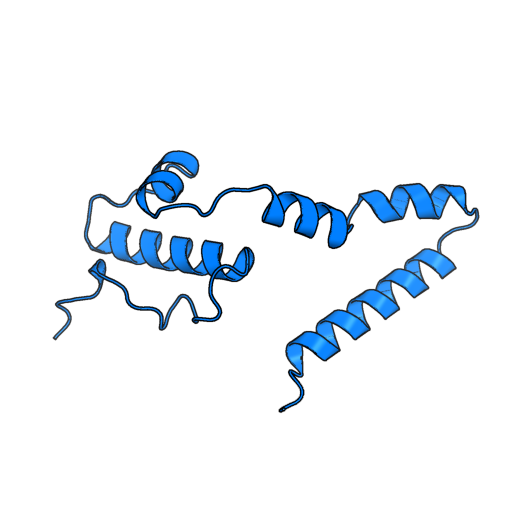7.006 1.00 58.47 103 GLY A C 1
ATOM 852 O O . GLY A 1 103 ? 24.898 3.206 -17.050 1.00 58.47 103 GLY A O 1
ATOM 853 N N . ARG A 1 104 ? 23.185 1.897 -16.455 1.00 51.91 104 ARG A N 1
ATOM 854 C CA . ARG A 1 104 ? 24.025 0.720 -16.152 1.00 51.91 104 ARG A CA 1
ATOM 855 C C . ARG A 1 104 ? 24.148 -0.170 -17.396 1.00 51.91 104 ARG A C 1
ATOM 857 O O . ARG A 1 104 ? 23.486 -1.199 -17.479 1.00 51.91 104 ARG A O 1
ATOM 864 N N . HIS A 1 105 ? 24.949 0.268 -18.363 1.00 44.25 105 HIS A N 1
ATOM 865 C CA . HIS A 1 105 ? 25.541 -0.602 -19.381 1.00 44.25 105 HIS A CA 1
ATOM 866 C C . HIS A 1 105 ? 27.028 -0.762 -19.085 1.00 44.25 105 HIS A C 1
ATOM 868 O O . HIS A 1 105 ? 27.645 0.250 -18.685 1.00 44.25 105 HIS A O 1
#

Sequence (105 aa):
MPIRLPRVAAILRRIAFDVEELARARRVEELQAAKVADDPRAERRRRLAEPDLSYAEYCDRTRTPWRSTQQGDLAWTAYQAERLRRGETDEDPVEAYNPFRQGRH

pLDDT: mean 78.92, std 11.07, range [44.25, 93.81]

Radius of gyration: 19.15 Å; chains: 1; bounding box: 48×35×42 Å

Foldseek 3Di:
DDDPVVVVVVVVVVVVVLVVQVVVDPDPVSVVVVCVVDPVVVVLVVLVPDDDADLVNQCVVVVQDCPDLVSQQVSQLVSVVVCVVSVVDPDRSNPPDRPSPPPPD

Organism: NCBI:txid194673

Secondary structure (DSSP, 8-state):
----HHHHHHHHHHHHHHHHHHHH-SSHHHHHHHHHHT-HHHHHHHHHHSPPPPHHHHHHHHT---SSHHHHHHHHHHHHHHHHHHTS--S-TTTS--TTSTT--